Protein AF-A0A527ZD40-F1 (afdb_monomer_lite)

Secondary structure (DSSP, 8-state):
-HHHHHHHHHHHHHHHHHHHHHHHHHHHHHHHHHHHHHHHHHHHHHHHHHHHHHHGGG-------EEEPTTT--EEE-----S-----HHHHHHHHHHHHHHHHHH---TT-

Structure (mmCIF, N/CA/C/O backbone):
data_AF-A0A527ZD40-F1
#
_entry.id   AF-A0A527ZD40-F1
#
loop_
_atom_site.group_PDB
_atom_site.id
_atom_site.type_symbol
_atom_site.label_atom_id
_atom_site.label_alt_id
_atom_site.label_comp_id
_atom_site.label_asym_id
_atom_site.label_entity_id
_atom_site.label_seq_id
_atom_site.pdbx_PDB_ins_code
_atom_site.Cartn_x
_atom_site.Cartn_y
_atom_site.Cartn_z
_atom_site.occupancy
_atom_site.B_iso_or_equiv
_atom_site.auth_seq_id
_atom_site.auth_comp_id
_atom_site.auth_asym_id
_atom_site.auth_atom_id
_atom_site.pdbx_PDB_model_num
ATOM 1 N N . MET A 1 1 ? 38.779 13.632 -53.512 1.00 60.44 1 MET A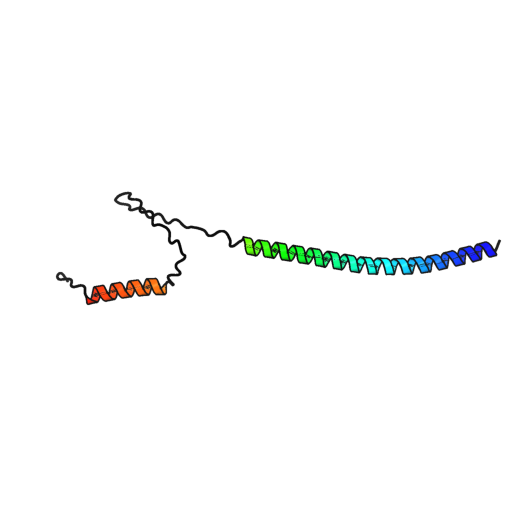 N 1
ATOM 2 C CA . MET A 1 1 ? 37.511 14.144 -52.924 1.00 60.44 1 MET A CA 1
ATOM 3 C C . MET A 1 1 ? 36.429 13.066 -52.770 1.00 60.44 1 MET A C 1
ATOM 5 O O . MET A 1 1 ? 35.511 13.303 -51.995 1.00 60.44 1 MET A O 1
ATOM 9 N N . SER A 1 2 ? 36.508 11.907 -53.441 1.00 69.25 2 SER A N 1
ATOM 10 C CA . SER A 1 2 ? 35.576 10.775 -53.252 1.00 69.25 2 SER A CA 1
ATOM 11 C C . SER A 1 2 ? 35.751 10.068 -51.901 1.00 69.25 2 SER A C 1
ATOM 13 O O . SER A 1 2 ? 34.765 9.886 -51.196 1.00 69.25 2 SER A O 1
ATOM 15 N N . ASP A 1 3 ? 36.990 9.798 -51.477 1.00 82.44 3 ASP A N 1
ATOM 16 C CA . ASP A 1 3 ? 37.288 9.074 -50.222 1.00 82.44 3 ASP A CA 1
ATOM 17 C C . ASP A 1 3 ? 36.693 9.721 -48.965 1.00 82.44 3 ASP A C 1
ATOM 19 O O . ASP A 1 3 ? 36.213 9.044 -48.055 1.00 82.44 3 ASP A O 1
ATOM 23 N N . SER A 1 4 ? 36.679 11.055 -48.912 1.00 88.81 4 SER A N 1
ATOM 24 C CA . SER A 1 4 ? 36.087 11.791 -47.790 1.00 88.81 4 SER A CA 1
ATOM 25 C C . SER A 1 4 ? 34.566 11.616 -47.734 1.00 88.81 4 SER A C 1
ATOM 27 O O . SER A 1 4 ? 34.013 11.463 -46.645 1.00 88.81 4 SER A O 1
ATOM 29 N N . LYS A 1 5 ? 33.894 11.575 -48.893 1.00 88.88 5 LYS A N 1
ATOM 30 C CA . LYS A 1 5 ? 32.447 11.339 -48.968 1.00 88.88 5 LYS A CA 1
ATOM 31 C C . LYS A 1 5 ? 32.102 9.905 -48.579 1.00 88.88 5 LYS A C 1
ATOM 33 O O . LYS A 1 5 ? 31.156 9.701 -47.830 1.00 88.88 5 LYS A O 1
ATOM 38 N N . GLU A 1 6 ? 32.883 8.926 -49.028 1.00 90.62 6 GLU A N 1
ATOM 39 C CA . GLU A 1 6 ? 32.684 7.521 -48.653 1.00 90.62 6 GLU A CA 1
ATOM 40 C C . GLU A 1 6 ? 32.890 7.290 -47.155 1.00 90.62 6 GLU A C 1
ATOM 42 O O . GLU A 1 6 ? 32.103 6.590 -46.520 1.00 90.62 6 GLU A O 1
ATOM 47 N N . THR A 1 7 ? 33.901 7.933 -46.569 1.00 92.75 7 THR A N 1
ATOM 48 C CA . THR A 1 7 ? 34.143 7.881 -45.122 1.00 92.75 7 THR A CA 1
ATOM 49 C C . THR A 1 7 ? 32.988 8.519 -44.350 1.00 92.75 7 THR A C 1
ATOM 51 O O . THR A 1 7 ? 32.479 7.917 -43.409 1.00 92.75 7 THR A O 1
ATOM 54 N N . ALA A 1 8 ? 32.515 9.695 -44.779 1.00 92.50 8 ALA A N 1
ATOM 55 C CA . ALA A 1 8 ? 31.378 10.370 -44.154 1.00 92.50 8 ALA A CA 1
ATOM 56 C C . ALA A 1 8 ? 30.089 9.533 -44.219 1.00 92.50 8 ALA A C 1
ATOM 58 O O . ALA A 1 8 ? 29.369 9.440 -43.228 1.00 92.50 8 ALA A O 1
ATOM 59 N N . LEU A 1 9 ? 29.822 8.880 -45.356 1.00 94.00 9 LEU A N 1
ATOM 60 C CA . LEU A 1 9 ? 28.676 7.982 -45.513 1.00 94.00 9 LEU A CA 1
ATOM 61 C C . LEU A 1 9 ? 28.790 6.758 -44.599 1.00 94.00 9 LEU A C 1
ATOM 63 O O . LEU A 1 9 ? 27.823 6.412 -43.927 1.00 94.00 9 LEU A O 1
ATOM 67 N N . ARG A 1 10 ? 29.970 6.130 -44.517 1.00 93.25 10 ARG A N 1
ATOM 68 C CA . ARG A 1 10 ? 30.205 4.999 -43.603 1.00 93.25 10 ARG A CA 1
ATOM 69 C C . ARG A 1 10 ? 29.958 5.388 -42.149 1.00 93.25 10 ARG A C 1
ATOM 71 O O . ARG A 1 10 ? 29.272 4.651 -41.449 1.00 93.25 10 ARG A O 1
ATOM 78 N N . THR A 1 11 ? 30.474 6.535 -41.714 1.00 93.31 11 THR A N 1
ATOM 79 C CA . THR A 1 11 ? 30.249 7.038 -40.353 1.00 93.31 11 THR A CA 1
ATOM 80 C C . THR A 1 11 ? 28.769 7.305 -40.100 1.00 93.31 11 THR A C 1
ATOM 82 O O . THR A 1 11 ? 28.249 6.875 -39.079 1.00 93.31 11 THR A O 1
ATOM 85 N N . TYR A 1 12 ? 28.065 7.929 -41.048 1.00 93.94 12 TYR A N 1
ATOM 86 C CA . TYR A 1 12 ? 26.630 8.190 -40.922 1.00 93.94 12 TYR A CA 1
ATOM 87 C C . TYR A 1 12 ? 25.814 6.905 -40.715 1.00 93.94 12 TYR A C 1
ATOM 89 O O . TYR A 1 12 ? 24.993 6.845 -39.803 1.00 93.94 12 TYR A O 1
ATOM 97 N N . PHE A 1 13 ? 26.065 5.860 -41.510 1.00 94.56 13 PHE A N 1
ATOM 98 C CA . PHE A 1 13 ? 25.370 4.579 -41.345 1.00 94.56 13 PHE A CA 1
ATOM 99 C C . PHE A 1 13 ? 25.741 3.879 -40.028 1.00 94.56 13 PHE A C 1
ATOM 101 O O . PHE A 1 13 ? 24.862 3.357 -39.350 1.00 94.56 13 PHE A O 1
ATOM 108 N N . GLN A 1 14 ? 27.012 3.933 -39.612 1.00 94.38 14 GLN A N 1
ATOM 109 C CA . GLN A 1 14 ? 27.449 3.386 -38.319 1.00 94.38 14 GLN A CA 1
ATOM 110 C C . GLN A 1 14 ? 26.815 4.107 -37.124 1.00 94.38 14 GLN A C 1
ATOM 112 O O . GLN A 1 14 ? 26.464 3.472 -36.128 1.00 94.38 14 GLN A O 1
ATOM 117 N N . ASP A 1 15 ? 26.680 5.428 -37.201 1.00 92.75 15 ASP A N 1
ATOM 118 C CA . ASP A 1 15 ? 26.033 6.222 -36.161 1.00 92.75 15 ASP A CA 1
ATOM 119 C C . ASP A 1 15 ? 24.515 5.992 -36.145 1.00 92.75 15 ASP A C 1
ATOM 121 O O . ASP A 1 15 ? 23.924 5.950 -35.065 1.00 92.75 15 ASP A O 1
ATOM 125 N N . GLY A 1 16 ? 23.901 5.750 -37.310 1.00 93.12 16 GLY A N 1
ATOM 126 C CA . GLY A 1 16 ? 22.513 5.296 -37.428 1.00 93.12 16 GLY A CA 1
ATOM 127 C C . GLY A 1 16 ? 22.265 3.982 -36.681 1.00 93.12 16 GLY A C 1
ATOM 128 O O . GLY A 1 16 ? 21.413 3.935 -35.792 1.00 93.12 16 GLY A O 1
ATOM 129 N N . ASP A 1 17 ? 23.078 2.956 -36.945 1.00 91.75 17 ASP A N 1
ATOM 130 C CA . ASP A 1 17 ? 22.975 1.653 -36.269 1.00 91.75 17 ASP A CA 1
ATOM 131 C C . ASP A 1 17 ? 23.154 1.776 -34.743 1.00 91.75 17 ASP A C 1
ATOM 133 O O . ASP A 1 17 ? 22.442 1.152 -33.947 1.00 91.75 17 ASP A O 1
ATOM 137 N N . ARG A 1 18 ? 24.100 2.618 -34.301 1.00 92.69 18 ARG A N 1
ATOM 138 C CA . ARG A 1 18 ? 24.327 2.895 -32.873 1.00 92.69 18 ARG A CA 1
ATOM 139 C C . ARG A 1 18 ? 23.127 3.579 -32.230 1.00 92.69 18 ARG A C 1
ATOM 141 O O . ARG A 1 18 ? 22.740 3.207 -31.120 1.00 92.69 18 ARG A O 1
ATOM 148 N N . TRP A 1 19 ? 22.544 4.563 -32.907 1.00 92.81 19 TRP A N 1
ATOM 149 C CA . TRP A 1 19 ? 21.387 5.304 -32.417 1.00 92.81 19 TRP A CA 1
ATOM 150 C C . TRP A 1 19 ? 20.169 4.394 -32.221 1.00 92.81 19 TRP A C 1
ATOM 152 O O . TRP A 1 19 ? 19.537 4.446 -31.160 1.00 92.81 19 TRP A O 1
ATOM 162 N N . GLU A 1 20 ? 19.887 3.497 -33.172 1.00 92.19 20 GLU A N 1
ATOM 163 C CA . GLU A 1 20 ? 18.794 2.525 -33.046 1.00 92.19 20 GLU A CA 1
ATOM 164 C C . GLU A 1 20 ? 18.986 1.607 -31.831 1.00 92.19 20 GLU A C 1
ATOM 166 O O . GLU A 1 20 ? 18.074 1.428 -31.010 1.00 92.19 20 GLU A O 1
ATOM 171 N N . TYR A 1 21 ? 20.201 1.077 -31.655 1.00 91.69 21 TYR A N 1
ATOM 172 C CA . TYR A 1 21 ? 20.528 0.226 -30.513 1.00 91.69 21 TYR A CA 1
ATOM 173 C C . TYR A 1 21 ? 20.382 0.967 -29.177 1.00 91.69 21 TYR A C 1
ATOM 175 O O . TYR A 1 21 ? 19.841 0.429 -28.200 1.00 91.69 21 TYR A O 1
ATOM 183 N N . GLU A 1 22 ? 20.829 2.222 -29.119 1.00 92.31 22 GLU A N 1
ATOM 184 C CA . GLU A 1 22 ? 20.699 3.046 -27.925 1.00 92.31 22 GLU A CA 1
ATOM 185 C C . GLU A 1 22 ? 19.247 3.326 -27.544 1.00 92.31 22 GLU A C 1
ATOM 187 O O . GLU A 1 22 ? 18.922 3.271 -26.354 1.00 92.31 22 GLU A O 1
ATOM 192 N N . ILE A 1 23 ? 18.367 3.597 -28.512 1.00 92.00 23 ILE A N 1
ATOM 193 C CA . ILE A 1 23 ? 16.944 3.849 -28.249 1.00 92.00 23 ILE A CA 1
ATOM 194 C C . ILE A 1 23 ? 16.293 2.630 -27.614 1.00 92.00 23 ILE A C 1
ATOM 196 O O . ILE A 1 23 ? 15.660 2.743 -26.558 1.00 92.00 23 ILE A O 1
ATOM 200 N N . VAL A 1 24 ? 16.491 1.450 -28.203 1.00 91.69 24 VAL A N 1
ATOM 201 C CA . VAL A 1 24 ? 15.905 0.209 -27.683 1.00 91.69 24 VAL A CA 1
ATOM 202 C C . VAL A 1 24 ? 16.447 -0.096 -26.284 1.00 91.69 24 VAL A C 1
ATOM 204 O O . VAL A 1 24 ? 15.689 -0.477 -25.385 1.00 91.69 24 VAL A O 1
ATOM 207 N N . LYS A 1 25 ? 17.748 0.121 -26.053 1.00 92.56 25 LYS A N 1
ATOM 208 C CA . LYS A 1 25 ? 18.379 -0.060 -24.739 1.00 92.56 25 LYS A CA 1
ATOM 209 C C . LYS A 1 25 ? 17.820 0.911 -23.693 1.00 92.56 25 LYS A C 1
ATOM 211 O O . LYS A 1 25 ? 17.496 0.488 -22.579 1.00 92.56 25 LYS A O 1
ATOM 216 N N . LYS A 1 26 ? 17.677 2.194 -24.039 1.00 91.81 26 LYS A N 1
ATOM 217 C CA . LYS A 1 26 ? 17.108 3.236 -23.167 1.00 91.81 26 LYS A CA 1
ATOM 218 C C . LYS A 1 26 ? 15.650 2.928 -22.820 1.00 91.81 26 LYS A C 1
ATOM 220 O O . LYS A 1 26 ? 15.297 2.968 -21.642 1.00 91.81 26 LYS A O 1
ATOM 225 N N . ALA A 1 27 ? 14.839 2.524 -23.798 1.00 91.19 27 ALA A N 1
ATOM 226 C CA . ALA A 1 27 ? 13.440 2.156 -23.588 1.00 91.19 27 ALA A CA 1
ATOM 227 C C . ALA A 1 27 ? 13.286 0.954 -22.639 1.00 91.19 27 ALA A C 1
ATOM 229 O O . ALA A 1 27 ? 12.498 1.004 -21.693 1.00 91.19 27 ALA A O 1
ATOM 230 N N . LYS A 1 28 ? 14.086 -0.107 -22.824 1.00 92.69 28 LYS A N 1
ATOM 231 C CA . LYS A 1 28 ? 14.076 -1.285 -21.936 1.00 92.69 28 LYS A CA 1
ATOM 232 C C . LYS A 1 28 ? 14.460 -0.926 -20.498 1.00 92.69 28 LYS A C 1
ATOM 234 O O . LYS A 1 28 ? 13.781 -1.346 -19.561 1.00 92.69 28 LYS A O 1
ATOM 239 N N . ARG A 1 29 ? 15.510 -0.114 -20.316 1.00 91.75 29 ARG A N 1
ATOM 240 C CA . ARG A 1 29 ? 15.946 0.345 -18.986 1.00 91.75 29 ARG A CA 1
ATOM 241 C C . ARG A 1 29 ? 14.898 1.235 -18.318 1.00 91.75 29 ARG A C 1
ATOM 243 O O . ARG A 1 29 ? 14.616 1.051 -17.137 1.00 91.75 29 ARG A O 1
ATOM 250 N N . SER A 1 30 ? 14.312 2.166 -19.072 1.00 93.31 30 SER A N 1
ATOM 251 C CA . SER A 1 30 ? 13.254 3.054 -18.583 1.00 93.31 30 SER A CA 1
ATOM 252 C C . SER A 1 30 ? 12.036 2.259 -18.121 1.00 93.31 30 SER A C 1
ATOM 254 O O . SER A 1 30 ? 11.545 2.494 -17.022 1.00 93.31 30 SER A O 1
ATOM 256 N N . ARG A 1 31 ? 11.616 1.245 -18.888 1.00 93.88 31 ARG A N 1
ATOM 257 C CA . ARG A 1 31 ? 10.504 0.369 -18.508 1.00 93.88 31 ARG A CA 1
ATOM 258 C C . ARG A 1 31 ? 10.774 -0.351 -17.187 1.00 93.88 31 ARG A C 1
ATOM 260 O O . AR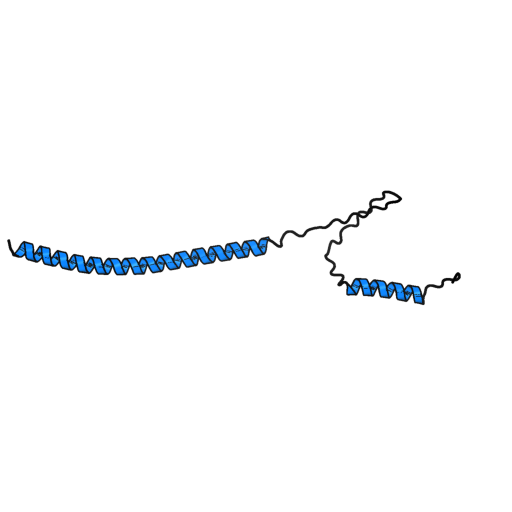G A 1 31 ? 9.902 -0.355 -16.328 1.00 93.88 31 ARG A O 1
ATOM 267 N N . GLY A 1 32 ? 11.971 -0.908 -16.993 1.00 92.62 32 GLY A N 1
ATOM 268 C CA . GLY A 1 32 ? 12.342 -1.552 -15.727 1.00 92.62 32 GLY A CA 1
ATOM 269 C C . GLY A 1 32 ? 12.282 -0.597 -14.530 1.00 92.62 32 GLY A C 1
ATOM 270 O O . GLY A 1 32 ? 11.693 -0.932 -13.505 1.00 92.62 32 GLY A O 1
ATOM 271 N N . LEU A 1 33 ? 12.826 0.615 -14.682 1.00 94.75 33 LEU A N 1
ATOM 272 C CA . LEU A 1 33 ? 12.779 1.642 -13.638 1.00 94.75 33 LEU A CA 1
ATOM 273 C C . LEU A 1 33 ? 11.342 2.104 -13.356 1.00 94.75 33 LEU A C 1
ATOM 275 O O . LEU A 1 33 ? 10.965 2.238 -12.197 1.00 94.75 33 LEU A O 1
ATOM 279 N N . ALA A 1 34 ? 10.531 2.295 -14.398 1.00 95.50 34 ALA A N 1
ATOM 280 C CA . ALA A 1 34 ? 9.129 2.668 -14.260 1.00 95.50 34 ALA A CA 1
ATOM 281 C C . ALA A 1 34 ? 8.355 1.617 -13.453 1.00 95.50 34 ALA A C 1
ATOM 283 O O . ALA A 1 34 ? 7.709 1.968 -12.473 1.00 95.50 34 ALA A O 1
ATOM 284 N N . TRP A 1 35 ? 8.497 0.329 -13.788 1.00 97.38 35 TRP A N 1
ATOM 285 C CA . TRP A 1 35 ? 7.858 -0.756 -13.035 1.00 97.38 35 TRP A CA 1
ATOM 286 C C . TRP A 1 35 ? 8.334 -0.831 -11.584 1.00 97.38 35 TRP A C 1
ATOM 288 O O . TRP A 1 35 ? 7.517 -1.032 -10.688 1.00 97.38 35 TRP A O 1
ATOM 298 N N . PHE A 1 36 ? 9.627 -0.629 -11.334 1.00 97.56 36 PHE A N 1
ATOM 299 C CA . PHE A 1 36 ? 10.166 -0.591 -9.975 1.00 97.56 36 PHE A CA 1
ATOM 300 C C . PHE A 1 36 ? 9.540 0.535 -9.144 1.00 97.56 36 PHE A C 1
ATOM 302 O O . PHE A 1 36 ? 9.062 0.298 -8.035 1.00 97.56 36 PHE A O 1
ATOM 309 N N . VAL A 1 37 ? 9.471 1.745 -9.706 1.00 97.69 37 VAL A N 1
ATOM 310 C CA . VAL A 1 37 ? 8.826 2.895 -9.060 1.00 97.69 37 VAL A CA 1
ATOM 311 C C . VAL A 1 37 ? 7.340 2.613 -8.823 1.00 97.69 37 VAL A C 1
ATOM 313 O O . VAL A 1 37 ? 6.857 2.827 -7.715 1.00 97.69 37 VAL A O 1
ATOM 316 N N . THR A 1 38 ? 6.621 2.064 -9.806 1.00 98.00 38 THR A N 1
ATOM 317 C CA . THR A 1 38 ? 5.207 1.688 -9.652 1.00 98.00 38 THR A CA 1
ATOM 318 C C . THR A 1 38 ? 4.994 0.703 -8.503 1.00 98.00 38 THR A C 1
ATOM 320 O O . THR A 1 38 ? 4.076 0.894 -7.710 1.00 98.00 38 THR A O 1
ATOM 323 N N . ILE A 1 39 ? 5.847 -0.317 -8.370 1.00 98.25 39 ILE A N 1
ATOM 324 C CA . ILE A 1 39 ? 5.756 -1.298 -7.278 1.00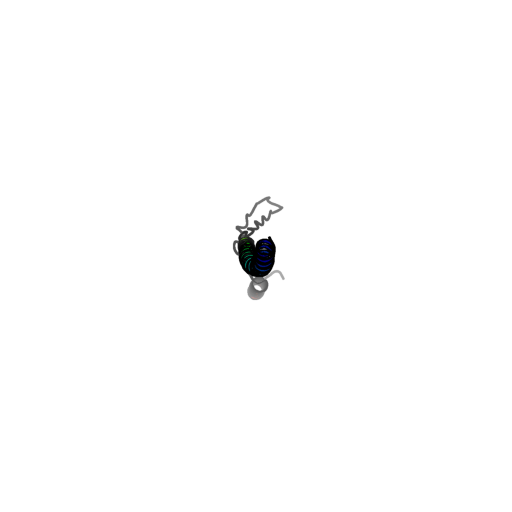 98.25 39 ILE A CA 1
ATOM 325 C C . ILE A 1 39 ? 5.999 -0.629 -5.921 1.00 98.25 39 ILE A C 1
ATOM 327 O O . ILE A 1 39 ? 5.242 -0.878 -4.984 1.00 98.25 39 ILE A O 1
ATOM 331 N N . ILE A 1 40 ? 7.003 0.248 -5.814 1.00 98.50 40 ILE A N 1
ATOM 332 C CA . ILE A 1 40 ? 7.287 0.986 -4.573 1.00 98.50 40 ILE A CA 1
ATOM 333 C C . ILE A 1 40 ? 6.086 1.833 -4.159 1.00 98.50 40 ILE A C 1
ATOM 335 O O . ILE A 1 40 ? 5.632 1.741 -3.019 1.00 98.50 40 ILE A O 1
ATOM 339 N N . PHE A 1 41 ? 5.549 2.640 -5.075 1.00 98.31 41 PHE A N 1
ATOM 340 C CA . PHE A 1 41 ? 4.398 3.487 -4.773 1.00 98.31 41 PHE A CA 1
ATOM 341 C C . PHE A 1 41 ? 3.163 2.654 -4.427 1.00 98.31 41 PHE A C 1
ATOM 343 O O . PHE A 1 41 ? 2.489 2.960 -3.447 1.00 98.31 41 PHE A O 1
ATOM 350 N N . GLY A 1 42 ? 2.913 1.560 -5.153 1.00 98.44 42 GLY A N 1
ATOM 351 C CA . GLY A 1 42 ? 1.834 0.626 -4.835 1.00 98.44 42 GLY A CA 1
ATOM 352 C C . GLY A 1 42 ? 1.954 0.047 -3.422 1.00 98.44 42 GLY A C 1
ATOM 353 O O . GLY A 1 42 ? 0.974 0.032 -2.678 1.00 98.44 42 GLY A O 1
ATOM 354 N N . ALA A 1 43 ? 3.159 -0.359 -3.012 1.00 98.44 43 ALA A N 1
ATOM 355 C CA . ALA A 1 43 ? 3.413 -0.855 -1.661 1.00 98.44 43 ALA A CA 1
ATOM 356 C C . ALA A 1 43 ? 3.180 0.226 -0.591 1.00 98.44 43 ALA A C 1
ATOM 358 O O . ALA A 1 43 ? 2.519 -0.039 0.412 1.00 98.44 43 ALA A O 1
ATOM 359 N N . ILE A 1 44 ? 3.660 1.455 -0.817 1.00 98.50 44 ILE A N 1
ATOM 360 C CA . ILE A 1 44 ? 3.449 2.586 0.102 1.00 98.50 44 ILE A CA 1
ATOM 361 C C . ILE A 1 44 ? 1.954 2.888 0.262 1.00 98.50 44 ILE A C 1
ATOM 363 O O . ILE A 1 44 ? 1.483 3.066 1.385 1.00 98.50 44 ILE A O 1
ATOM 367 N N . THR A 1 45 ? 1.189 2.905 -0.833 1.00 98.31 45 THR A N 1
ATOM 368 C CA . THR A 1 45 ? -0.263 3.127 -0.788 1.00 98.31 45 THR A CA 1
ATOM 369 C C . THR A 1 45 ? -0.973 2.047 0.026 1.00 98.31 45 THR A C 1
ATOM 371 O O . THR A 1 45 ? -1.804 2.373 0.871 1.00 98.31 45 THR A O 1
ATOM 374 N N . LEU A 1 46 ? -0.628 0.771 -0.174 1.00 98.38 46 LEU A N 1
ATOM 375 C CA . LEU A 1 46 ? -1.212 -0.329 0.599 1.00 98.38 46 LEU A CA 1
ATOM 376 C C . LEU A 1 46 ? -0.881 -0.226 2.093 1.00 98.38 46 LEU A C 1
ATOM 378 O O . LEU A 1 46 ? -1.767 -0.417 2.924 1.00 98.38 46 LEU A O 1
ATOM 382 N N . LEU A 1 47 ? 0.359 0.125 2.442 1.00 98.19 47 LEU A N 1
ATOM 383 C CA . LEU A 1 47 ? 0.765 0.335 3.835 1.00 98.19 47 LEU A CA 1
ATOM 384 C C . LEU A 1 47 ? 0.009 1.501 4.485 1.00 98.19 47 LEU A C 1
ATOM 386 O O . LEU A 1 47 ? -0.442 1.378 5.623 1.00 98.19 47 LEU A O 1
ATOM 390 N N . ALA A 1 48 ? -0.178 2.609 3.765 1.00 97.38 48 ALA A N 1
ATOM 391 C CA . ALA A 1 48 ? -0.944 3.751 4.257 1.00 97.38 48 ALA A CA 1
ATOM 392 C C . ALA A 1 48 ? -2.419 3.391 4.501 1.00 97.38 48 ALA A C 1
ATOM 394 O O . ALA A 1 48 ? -2.975 3.731 5.545 1.00 97.38 48 ALA A O 1
ATOM 395 N N . LEU A 1 49 ? -3.045 2.655 3.576 1.00 96.94 49 LEU A N 1
ATOM 396 C CA . LEU A 1 49 ? -4.414 2.162 3.749 1.00 96.94 49 LEU A CA 1
ATOM 397 C C . LEU A 1 49 ? -4.528 1.214 4.948 1.00 96.94 49 LEU A C 1
ATOM 399 O O . LEU A 1 49 ? -5.454 1.351 5.746 1.00 96.94 49 LEU A O 1
ATOM 403 N N . ALA A 1 50 ? -3.575 0.294 5.116 1.00 95.94 50 ALA A N 1
ATOM 404 C CA . ALA A 1 50 ? -3.540 -0.606 6.265 1.00 95.94 50 ALA A CA 1
ATOM 405 C C . ALA A 1 50 ? -3.428 0.167 7.589 1.00 95.94 50 ALA A C 1
ATOM 407 O O . ALA A 1 50 ? -4.152 -0.128 8.539 1.00 95.94 50 ALA A O 1
ATOM 408 N N . ALA A 1 51 ? -2.581 1.198 7.640 1.00 94.19 51 ALA A N 1
ATOM 409 C CA . ALA A 1 51 ? -2.457 2.062 8.809 1.00 94.19 51 ALA A CA 1
ATOM 410 C C . ALA A 1 51 ? -3.774 2.786 9.140 1.00 94.19 51 ALA A C 1
ATOM 412 O O . ALA A 1 51 ? -4.163 2.835 10.305 1.00 94.19 51 ALA A O 1
ATOM 413 N N . LEU A 1 52 ? -4.496 3.293 8.133 1.00 92.69 52 LEU A N 1
ATOM 414 C CA . LEU A 1 52 ? -5.807 3.919 8.340 1.00 92.69 52 LEU A CA 1
ATOM 415 C C . LEU A 1 52 ? -6.827 2.930 8.908 1.00 92.69 52 LEU A C 1
ATOM 417 O O . LEU A 1 52 ? -7.498 3.248 9.886 1.00 92.69 52 LEU A O 1
ATOM 421 N N . VAL A 1 53 ? -6.913 1.724 8.340 1.00 92.38 53 VAL A N 1
ATOM 422 C CA . VAL A 1 53 ? -7.817 0.670 8.829 1.00 92.38 53 VAL A CA 1
ATOM 423 C C . VAL A 1 53 ? -7.522 0.320 10.288 1.00 92.38 53 VAL A C 1
ATOM 425 O O . VAL A 1 53 ? -8.452 0.138 11.068 1.00 92.38 53 VAL A O 1
ATOM 428 N N . LEU A 1 54 ? -6.246 0.273 10.674 1.00 89.38 54 LEU A N 1
ATOM 429 C CA . LEU A 1 54 ? -5.837 0.013 12.056 1.00 89.38 54 LEU A CA 1
ATOM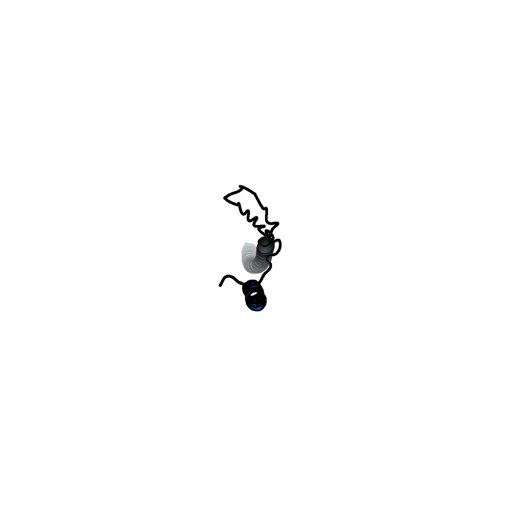 430 C C . LEU A 1 54 ? -6.094 1.197 12.996 1.00 89.38 54 LEU A C 1
ATOM 432 O O . LEU A 1 54 ? -6.280 0.977 14.189 1.00 89.38 54 LEU A O 1
ATOM 436 N N . LEU A 1 55 ? -6.129 2.432 12.485 1.00 88.69 55 LEU A N 1
ATOM 437 C CA . LEU A 1 55 ? -6.364 3.638 13.284 1.00 88.69 55 LEU A CA 1
ATOM 438 C C . LEU A 1 55 ? -7.854 3.890 13.561 1.00 88.69 55 LEU A C 1
ATOM 440 O O . LEU A 1 55 ? -8.208 4.351 14.646 1.00 88.69 55 LEU A O 1
ATOM 444 N N . VAL A 1 56 ? -8.735 3.559 12.612 1.00 81.81 56 VAL A N 1
ATOM 445 C CA . VAL A 1 56 ? -10.196 3.704 12.758 1.00 81.81 56 VAL A CA 1
ATOM 446 C C . VAL A 1 56 ? -10.765 3.107 14.063 1.00 81.81 56 VAL A C 1
ATOM 448 O O . VAL A 1 56 ? -11.564 3.793 14.703 1.00 81.81 56 VAL A O 1
ATOM 451 N N . PRO A 1 57 ? -10.396 1.893 14.522 1.00 80.75 57 PRO A N 1
ATOM 452 C CA . PRO A 1 57 ? -11.024 1.285 15.696 1.00 80.75 57 PRO A CA 1
ATOM 453 C C . PRO A 1 57 ? -10.619 1.889 17.052 1.00 80.75 57 PRO A C 1
ATOM 455 O O . PRO A 1 57 ? -11.137 1.439 18.070 1.00 80.75 57 PRO A O 1
ATOM 458 N N . LEU A 1 58 ? -9.723 2.882 17.126 1.00 69.00 58 LEU A N 1
ATOM 459 C CA . LEU A 1 58 ? -9.195 3.342 18.422 1.00 69.00 58 LEU A CA 1
ATOM 460 C C . LEU A 1 58 ? -10.169 4.201 19.240 1.00 69.00 58 LEU A C 1
ATOM 462 O O . LEU A 1 58 ? -9.925 4.429 20.424 1.00 69.00 58 LEU A O 1
ATOM 466 N N . LYS A 1 59 ? -11.268 4.683 18.648 1.00 62.03 59 LYS A N 1
ATOM 467 C CA . LYS A 1 59 ? -12.248 5.489 19.381 1.00 62.03 59 LYS A CA 1
ATOM 468 C C . LYS A 1 59 ? -13.404 4.627 19.877 1.00 62.03 59 LYS A C 1
ATOM 470 O O . LYS A 1 59 ? -14.419 4.468 19.206 1.00 62.03 59 LYS A O 1
ATOM 475 N N . SER A 1 60 ? -13.265 4.114 21.093 1.00 66.81 60 SER A N 1
ATOM 476 C CA . SER A 1 60 ? -14.384 3.602 21.881 1.00 66.81 60 SER A CA 1
ATOM 477 C C . SER A 1 60 ? -15.258 4.768 22.351 1.00 66.81 60 SER A C 1
ATOM 479 O O . SER A 1 60 ? -14.790 5.675 23.038 1.00 66.81 60 SER A O 1
ATOM 481 N N . PHE A 1 61 ? -16.530 4.762 21.955 1.00 60.47 61 PHE A N 1
ATOM 482 C CA . PHE A 1 61 ? -17.539 5.660 22.506 1.00 60.47 61 PHE A CA 1
ATOM 483 C C . PHE A 1 61 ? -17.894 5.172 23.910 1.00 60.47 61 PHE A C 1
ATOM 485 O O . PHE A 1 61 ? -18.284 4.018 24.072 1.00 60.47 61 PHE A O 1
ATOM 492 N N . GLU A 1 62 ? -17.766 6.034 24.913 1.00 65.8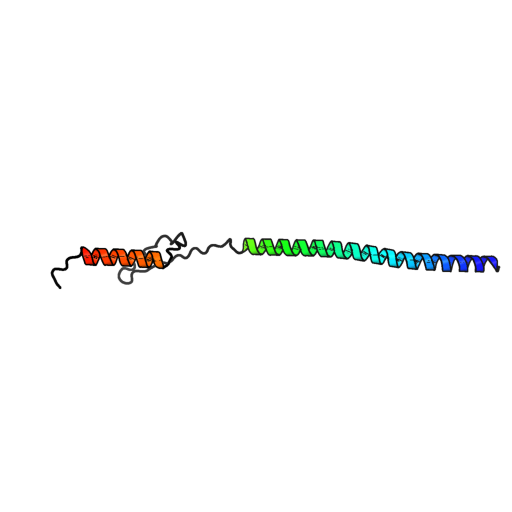8 62 GLU A N 1
ATOM 493 C CA . GLU A 1 62 ? -18.299 5.792 26.254 1.00 65.88 62 GLU A CA 1
ATOM 494 C C . GLU A 1 62 ? -19.697 6.427 26.334 1.00 65.88 62 GLU A C 1
ATOM 496 O O . GLU A 1 62 ? -19.806 7.642 26.515 1.00 65.88 62 GLU A O 1
ATOM 501 N N . PRO A 1 63 ? -20.790 5.670 26.123 1.00 64.19 63 PRO A N 1
ATOM 502 C CA . PRO A 1 63 ? -22.130 6.211 26.270 1.00 64.19 63 PRO A CA 1
ATOM 503 C C . PRO A 1 63 ? -22.449 6.391 27.756 1.00 64.19 63 PRO A C 1
ATOM 505 O O . PRO A 1 63 ? -22.591 5.424 28.505 1.00 64.19 63 PRO A O 1
ATOM 508 N N . TYR A 1 64 ? -22.604 7.642 28.177 1.00 60.94 64 TYR A N 1
ATOM 509 C CA . TYR A 1 64 ? -23.139 7.977 29.491 1.00 60.94 64 TYR A CA 1
ATOM 510 C C . TYR A 1 64 ? -24.666 8.054 29.382 1.00 60.94 64 TYR A C 1
ATOM 512 O O . TYR A 1 64 ? -25.203 8.973 28.766 1.00 60.94 64 TYR A O 1
ATOM 520 N N . VAL A 1 65 ? -25.379 7.075 29.948 1.00 66.25 65 VAL A N 1
ATOM 521 C CA . VAL A 1 65 ? -26.847 7.109 30.043 1.00 66.25 65 VAL A CA 1
ATOM 522 C C . VAL A 1 65 ? -27.222 7.721 31.387 1.00 66.25 65 VAL A C 1
ATOM 524 O O . VAL A 1 65 ? -26.992 7.119 32.434 1.00 66.25 65 VAL A O 1
ATOM 527 N N . VAL A 1 66 ? -27.796 8.922 31.359 1.00 63.12 66 VAL A N 1
ATOM 528 C CA . VAL A 1 66 ? -28.312 9.599 32.555 1.00 63.12 66 VAL A CA 1
ATOM 529 C C . VAL A 1 66 ? -29.817 9.358 32.621 1.00 63.12 66 VAL A C 1
ATOM 531 O O . VAL A 1 66 ? -30.540 9.730 31.698 1.00 63.12 66 VAL A O 1
ATOM 534 N N . VAL A 1 67 ? -30.293 8.723 33.693 1.00 66.75 67 VAL A N 1
ATOM 535 C CA . VAL A 1 67 ? -31.728 8.529 33.942 1.00 66.75 67 VAL A CA 1
ATOM 536 C C . VAL A 1 67 ? -32.162 9.536 35.002 1.00 66.75 67 VAL A C 1
ATOM 538 O O . VAL A 1 67 ? -31.542 9.629 36.058 1.00 66.75 67 VAL A O 1
ATOM 541 N N . VAL A 1 68 ? -33.208 10.307 34.701 1.00 62.00 68 VAL A N 1
ATOM 542 C CA . VAL A 1 68 ? -33.763 11.326 35.602 1.00 62.00 68 VAL A CA 1
ATOM 543 C C . VAL A 1 68 ? -35.050 10.790 36.220 1.00 62.00 68 VAL A C 1
ATOM 545 O O . VAL A 1 68 ? -35.979 10.434 35.492 1.00 62.00 68 VAL A O 1
ATOM 548 N N . ASP A 1 69 ? -35.123 10.756 37.552 1.00 65.62 69 ASP A N 1
ATOM 549 C CA . ASP A 1 69 ? -36.379 10.488 38.254 1.00 65.62 69 ASP A CA 1
ATOM 550 C C . ASP A 1 69 ? -37.294 11.721 38.173 1.00 65.62 69 ASP A C 1
ATOM 552 O O . ASP A 1 69 ? -36.945 12.819 38.616 1.00 65.62 69 ASP A O 1
ATOM 556 N N . LYS A 1 70 ? -38.477 11.543 37.577 1.00 65.75 70 LYS A N 1
ATOM 557 C CA . LYS A 1 70 ? -39.405 12.635 37.245 1.00 65.75 70 LYS A CA 1
ATOM 558 C C . LYS A 1 70 ? -40.086 13.262 38.468 1.00 65.75 70 LYS A C 1
ATOM 560 O O . LYS A 1 70 ? -40.538 14.400 38.374 1.00 65.75 70 LYS A O 1
ATOM 565 N N . ASN A 1 71 ? -40.171 12.550 39.591 1.00 68.00 71 ASN A N 1
ATOM 566 C CA . ASN A 1 71 ? -40.887 13.020 40.779 1.00 68.00 71 ASN A CA 1
ATOM 567 C C . ASN A 1 71 ? -39.971 13.742 41.769 1.00 68.00 71 ASN A C 1
ATOM 569 O O . ASN A 1 71 ? -40.435 14.607 42.506 1.00 68.00 71 ASN A O 1
ATOM 573 N N . THR A 1 72 ? -38.686 13.391 41.793 1.00 71.69 72 THR A N 1
ATOM 574 C CA . THR A 1 72 ? -37.725 13.912 42.781 1.00 71.69 72 THR A CA 1
ATOM 575 C C . THR A 1 72 ? -36.610 14.756 42.168 1.00 71.69 72 THR A C 1
ATOM 577 O O . THR A 1 72 ? -35.921 15.467 42.896 1.00 71.69 72 THR A O 1
ATOM 580 N N . GLY A 1 73 ? -36.409 14.697 40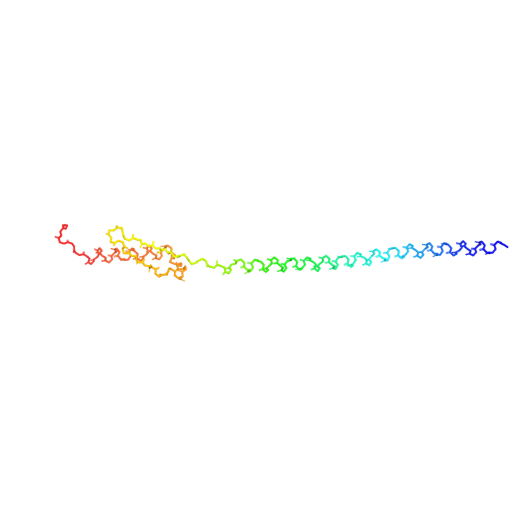.845 1.00 65.88 73 GLY A N 1
ATOM 581 C CA . GLY A 1 73 ? -35.289 15.361 40.170 1.00 65.88 73 GLY A CA 1
ATOM 582 C C . GLY A 1 73 ? -33.924 14.773 40.537 1.00 65.88 73 GLY A C 1
ATOM 583 O O . GLY A 1 73 ? -32.893 15.371 40.230 1.00 65.88 73 GLY A O 1
ATOM 584 N N . TYR A 1 74 ? -33.903 13.617 41.205 1.00 59.50 74 TYR A N 1
ATOM 585 C CA . TYR A 1 74 ? -32.675 12.969 41.632 1.00 59.50 74 TYR A CA 1
ATOM 586 C C . TYR A 1 74 ? -31.934 12.400 40.415 1.00 59.50 74 TYR A C 1
ATOM 588 O O . TYR A 1 74 ? -32.506 11.676 39.594 1.00 59.50 74 TYR A O 1
ATOM 596 N N . LEU A 1 75 ? -30.659 12.766 40.287 1.00 53.06 75 LEU A N 1
ATOM 597 C CA . LEU A 1 75 ? -29.777 12.335 39.207 1.00 53.06 75 LEU A CA 1
ATOM 598 C C . LEU A 1 75 ? -28.958 11.138 39.690 1.00 53.06 75 LEU A C 1
ATOM 600 O O . LEU A 1 75 ? -27.964 11.303 40.394 1.00 53.06 75 LEU A O 1
ATOM 604 N N . GLU A 1 76 ? -29.357 9.929 39.303 1.00 60.22 76 GLU A N 1
ATOM 605 C CA . GLU A 1 76 ? -28.523 8.745 39.501 1.00 60.22 76 GLU A CA 1
ATOM 606 C C . GLU A 1 76 ? -27.626 8.573 38.267 1.00 60.22 76 GLU A C 1
ATOM 608 O O . GLU A 1 76 ? -28.054 8.097 37.211 1.00 60.22 76 GLU A O 1
ATOM 613 N N . VAL A 1 77 ? -26.360 8.985 38.378 1.00 55.66 77 VAL A N 1
ATOM 614 C CA . VAL A 1 77 ? -25.354 8.691 37.351 1.00 55.66 77 VAL A CA 1
ATOM 615 C C . VAL A 1 77 ? -25.037 7.206 37.452 1.00 55.66 77 VAL A C 1
ATOM 617 O O . VAL A 1 77 ? -24.253 6.782 38.303 1.00 55.66 77 VAL A O 1
ATOM 620 N N . LYS A 1 78 ? -25.659 6.394 36.594 1.00 56.66 78 LYS A N 1
ATOM 621 C CA . LYS A 1 78 ? -25.283 4.988 36.455 1.00 56.66 78 LYS A CA 1
ATOM 622 C C . LYS A 1 78 ? -23.869 4.974 35.882 1.00 56.66 78 LYS A C 1
ATOM 624 O O . LYS A 1 78 ? -23.683 5.180 34.684 1.00 56.66 78 LYS A O 1
ATOM 629 N N . SER A 1 79 ? -22.878 4.817 36.767 1.00 53.81 79 SER A N 1
ATOM 630 C CA . SER A 1 79 ? -21.491 4.525 36.399 1.00 53.81 79 SER A CA 1
ATOM 631 C C . SER A 1 79 ? -21.526 3.481 35.295 1.00 53.81 79 SER A C 1
ATOM 633 O O . SER A 1 79 ? -22.258 2.494 35.414 1.00 53.81 79 SER A O 1
ATOM 635 N N . GLY A 1 80 ? -20.864 3.810 34.188 1.00 48.09 80 GLY A N 1
ATOM 636 C CA . GLY A 1 80 ? -21.160 3.269 32.876 1.00 48.09 80 GLY A CA 1
ATOM 637 C C . GLY A 1 80 ? -21.291 1.752 32.853 1.00 48.09 80 GLY A C 1
ATOM 638 O O . GLY A 1 80 ? -20.708 1.013 33.648 1.00 48.09 80 GLY A O 1
ATOM 639 N N . LEU A 1 81 ? -22.008 1.266 31.846 1.00 52.81 81 LEU A N 1
ATOM 640 C CA . LEU A 1 81 ? -21.774 -0.069 31.312 1.00 52.81 81 LEU A CA 1
ATOM 641 C C . LEU A 1 81 ? -20.341 -0.100 30.733 1.00 52.81 81 LEU A C 1
ATOM 643 O O . LEU A 1 81 ? -20.140 -0.137 29.526 1.00 52.81 81 LEU A O 1
ATOM 647 N N . THR A 1 82 ? -19.324 -0.012 31.598 1.00 47.94 82 THR A N 1
ATOM 648 C CA . THR A 1 82 ? -17.894 0.173 31.285 1.00 47.94 82 THR A CA 1
ATOM 649 C C . THR A 1 82 ? -17.292 -1.057 30.608 1.00 47.94 82 THR A C 1
ATOM 651 O O . THR A 1 82 ? -16.154 -1.057 30.151 1.00 47.94 82 THR A O 1
ATOM 654 N N . ARG A 1 83 ? -18.077 -2.123 30.466 1.00 45.59 83 ARG A N 1
ATOM 655 C CA . ARG A 1 83 ? -17.899 -3.077 29.384 1.00 45.59 83 ARG A CA 1
ATOM 656 C C . ARG A 1 83 ? -19.142 -2.982 28.511 1.00 45.59 83 ARG A C 1
ATOM 658 O O . ARG A 1 83 ? -20.236 -2.966 29.085 1.00 45.59 83 ARG A O 1
ATOM 665 N N . PRO A 1 84 ? -19.033 -3.128 27.177 1.00 46.06 84 PRO A N 1
ATOM 666 C CA . PRO A 1 84 ? -20.005 -3.961 26.500 1.00 46.06 84 PRO A CA 1
ATOM 667 C C . PRO A 1 84 ? -19.897 -5.318 27.192 1.00 46.06 84 PRO A C 1
ATOM 669 O O . PRO A 1 84 ? -19.159 -6.218 26.794 1.00 46.06 84 PRO A O 1
ATOM 672 N N . ALA A 1 85 ? -20.569 -5.453 28.332 1.00 49.56 85 ALA A N 1
ATOM 673 C CA . ALA A 1 85 ? -21.015 -6.729 28.763 1.00 49.56 85 ALA A CA 1
ATOM 674 C C . ALA A 1 85 ? -21.927 -7.081 27.603 1.00 49.56 85 ALA A C 1
ATOM 676 O O . ALA A 1 85 ? -23.068 -6.634 27.531 1.00 49.56 85 ALA A O 1
ATOM 677 N N . ASN A 1 86 ? -21.393 -7.872 26.679 1.00 51.28 86 ASN A N 1
ATOM 678 C CA . ASN A 1 86 ? -22.152 -8.916 26.038 1.00 51.28 86 ASN A CA 1
ATOM 679 C C . ASN A 1 86 ? -22.731 -9.771 27.183 1.00 51.28 86 ASN A C 1
ATOM 681 O O . ASN A 1 86 ? -22.373 -10.926 27.387 1.00 51.28 86 ASN A O 1
ATOM 685 N N . LEU A 1 87 ? -23.620 -9.192 27.993 1.00 52.97 87 LEU A N 1
ATOM 686 C CA . LEU A 1 87 ? -24.798 -9.858 28.465 1.00 52.97 87 LEU A CA 1
ATOM 687 C C . LEU A 1 87 ? -25.501 -10.153 27.153 1.00 52.97 87 LEU A C 1
ATOM 689 O O . LEU A 1 87 ? -26.332 -9.373 26.704 1.00 52.97 87 LEU A O 1
ATOM 693 N N . THR A 1 88 ? -25.062 -11.232 26.490 1.00 59.09 88 THR A N 1
ATOM 694 C CA . THR A 1 88 ? -25.817 -11.904 25.444 1.00 59.09 88 THR A CA 1
ATOM 695 C C . THR A 1 88 ? -27.259 -11.781 25.883 1.00 59.09 88 THR A C 1
ATOM 697 O O . THR A 1 88 ? -27.528 -12.107 27.038 1.00 59.09 88 THR A O 1
ATOM 700 N N . GLU A 1 89 ? -28.156 -11.239 25.066 1.00 62.69 89 GLU A N 1
ATOM 701 C CA . GLU A 1 89 ? -29.535 -10.951 25.494 1.00 62.69 89 GLU A CA 1
ATOM 702 C C . GLU A 1 89 ? -30.154 -12.146 26.250 1.00 62.69 89 GLU A C 1
ATOM 704 O O . GLU A 1 89 ? -30.839 -11.987 27.259 1.00 62.69 89 GLU A O 1
ATOM 709 N N . GLN A 1 90 ? -29.748 -13.361 25.869 1.00 65.06 90 GLN A N 1
ATOM 710 C CA . GLN A 1 90 ? -29.988 -14.616 26.582 1.00 65.06 90 GLN A CA 1
ATOM 711 C C . GLN A 1 90 ? -29.639 -14.612 28.081 1.00 65.06 90 GLN A C 1
ATOM 713 O O . GLN A 1 90 ? -30.426 -15.123 28.869 1.00 65.06 90 GLN A O 1
ATOM 718 N N . LYS A 1 91 ? -28.500 -14.069 28.524 1.00 77.12 91 LYS A N 1
ATOM 719 C CA . LYS A 1 91 ? -28.091 -14.012 29.937 1.00 77.12 91 LYS A CA 1
ATOM 720 C C . LYS A 1 91 ? -28.976 -13.069 30.753 1.00 77.12 91 LYS A C 1
ATOM 722 O O . LYS A 1 91 ? -29.357 -13.431 31.863 1.00 77.12 91 LYS A O 1
ATOM 727 N N . ALA A 1 92 ? -29.354 -11.916 30.197 1.00 78.12 92 ALA A N 1
ATOM 728 C CA . ALA A 1 92 ? -30.295 -11.001 30.846 1.00 78.12 92 ALA A CA 1
ATOM 729 C C . ALA A 1 92 ? -31.689 -11.638 30.973 1.00 78.12 92 ALA A C 1
ATOM 731 O O . ALA A 1 92 ? -32.275 -11.644 32.057 1.00 78.12 92 ALA A O 1
ATOM 732 N N . VAL A 1 93 ? -32.174 -12.271 29.898 1.00 80.50 93 VAL A N 1
ATOM 733 C CA . VAL A 1 93 ? -33.442 -13.016 29.891 1.00 80.50 93 VAL A CA 1
ATOM 734 C C . VAL A 1 93 ? -33.402 -14.190 30.875 1.00 80.50 93 VAL A C 1
ATOM 736 O O . VAL A 1 93 ? -34.346 -14.392 31.637 1.00 80.50 93 VAL A O 1
ATOM 739 N N . THR A 1 94 ? -32.296 -14.935 30.923 1.00 86.62 94 THR A N 1
ATOM 740 C CA . THR A 1 94 ? -32.118 -16.063 31.851 1.00 86.62 94 THR A CA 1
ATOM 741 C C . THR A 1 94 ? -32.155 -15.589 33.298 1.00 86.62 94 THR A C 1
ATOM 743 O O . THR A 1 94 ? -32.880 -16.162 34.105 1.00 86.62 94 THR A O 1
ATOM 746 N N . GLN A 1 95 ? -31.444 -14.512 33.635 1.00 86.94 95 GLN A N 1
ATOM 747 C CA . GLN A 1 95 ? -31.432 -13.983 34.997 1.00 86.94 95 GLN A CA 1
ATOM 748 C C . GLN A 1 95 ? -32.808 -13.448 35.420 1.00 86.94 95 GLN A C 1
ATOM 750 O O . GLN A 1 95 ? -33.260 -13.743 36.526 1.00 86.94 95 GLN A O 1
ATOM 755 N N . ALA A 1 96 ? -33.517 -12.741 34.533 1.00 87.50 96 ALA A N 1
ATOM 756 C CA . ALA A 1 96 ? -34.887 -12.295 34.788 1.00 87.50 96 ALA A CA 1
ATOM 757 C C . ALA A 1 96 ? -35.851 -13.477 35.005 1.00 87.50 96 ALA A C 1
ATOM 759 O O . ALA A 1 96 ? -36.687 -13.445 35.911 1.00 87.50 96 ALA A O 1
ATOM 760 N N . ASN A 1 97 ? -35.710 -14.546 34.216 1.00 92.88 97 ASN A N 1
ATOM 761 C CA . ASN A 1 97 ? -36.501 -15.766 34.370 1.00 92.88 97 ASN A CA 1
ATOM 762 C C . ASN A 1 97 ? -36.207 -16.489 35.694 1.00 92.88 97 ASN A C 1
ATOM 764 O O . ASN A 1 97 ? -37.147 -16.919 36.358 1.00 92.88 97 ASN A O 1
ATOM 768 N N . VAL A 1 98 ? -34.937 -16.580 36.106 1.00 93.56 98 VAL A N 1
ATOM 769 C CA . VAL A 1 98 ? -34.536 -17.188 37.388 1.00 93.56 98 VAL A CA 1
ATOM 770 C C . VAL A 1 98 ? -35.145 -16.427 38.565 1.00 93.56 98 VAL A C 1
ATOM 772 O O . VAL A 1 98 ? -35.752 -17.041 39.439 1.00 93.56 98 VAL A O 1
ATOM 775 N N . VAL A 1 99 ? -35.059 -15.092 38.565 1.00 93.44 99 VAL A N 1
ATOM 776 C CA . VAL A 1 99 ? -35.660 -14.262 39.624 1.00 93.44 99 VAL A CA 1
ATOM 777 C C . VAL A 1 99 ? -37.176 -14.446 39.668 1.00 93.44 99 VAL A C 1
ATOM 779 O O . VAL A 1 99 ? -37.735 -14.621 40.750 1.00 93.44 99 VAL A O 1
ATOM 782 N N . ARG A 1 100 ? -37.849 -14.458 38.508 1.00 90.50 100 ARG A N 1
ATOM 783 C CA . ARG A 1 100 ? -39.301 -14.682 38.436 1.00 90.50 100 ARG A CA 1
ATOM 784 C C . ARG A 1 100 ? -39.693 -16.055 38.987 1.00 90.50 100 ARG A C 1
ATOM 786 O O . ARG A 1 100 ? -40.669 -16.143 39.724 1.00 90.50 100 ARG A O 1
ATOM 793 N N . TYR A 1 101 ? -38.927 -17.100 38.673 1.00 93.12 101 TYR A N 1
ATOM 794 C CA . TYR A 1 101 ? -39.163 -18.450 39.187 1.00 93.12 101 TYR A CA 1
ATOM 795 C C . TYR A 1 101 ? -39.019 -18.523 40.711 1.00 93.12 101 TYR A C 1
ATOM 797 O O . TYR A 1 101 ? -39.914 -19.035 41.376 1.00 93.12 101 TYR A O 1
ATOM 805 N N . ILE A 1 102 ? -37.940 -17.967 41.272 1.00 92.62 102 ILE A N 1
ATOM 806 C CA . ILE A 1 102 ? -37.721 -17.949 42.728 1.00 92.62 102 ILE A CA 1
ATOM 807 C C . ILE A 1 102 ? -38.864 -17.206 43.422 1.00 92.62 102 ILE A C 1
ATOM 809 O O . ILE A 1 102 ? -39.433 -17.712 44.381 1.00 92.62 102 ILE A O 1
ATOM 813 N N . ARG A 1 103 ? -39.263 -16.042 42.897 1.00 88.69 103 ARG A N 1
ATOM 814 C CA . ARG A 1 103 ? -40.350 -15.245 43.477 1.00 88.69 103 ARG A CA 1
ATOM 815 C C . ARG A 1 103 ? -41.700 -15.960 43.431 1.00 88.69 103 ARG A C 1
ATOM 817 O O . ARG A 1 103 ? -42.463 -15.829 44.370 1.00 88.69 103 ARG A O 1
ATOM 824 N N . ALA A 1 104 ? -41.983 -16.720 42.375 1.00 89.88 104 ALA A N 1
ATOM 825 C CA . ALA A 1 104 ? -43.209 -17.513 42.278 1.00 89.88 104 ALA A CA 1
ATOM 826 C C . ALA A 1 104 ? -43.182 -18.767 43.169 1.00 89.88 104 ALA A C 1
ATOM 828 O O . ALA A 1 104 ? -44.228 -19.273 43.557 1.00 89.88 104 ALA A O 1
ATOM 829 N N . ARG A 1 105 ? -41.990 -19.300 43.459 1.00 87.75 105 ARG A N 1
ATOM 830 C CA . ARG A 1 105 ? -41.813 -20.499 44.285 1.00 87.75 105 ARG A CA 1
ATOM 831 C C . ARG A 1 105 ? -41.798 -20.181 45.779 1.00 87.75 105 ARG A C 1
ATOM 833 O O . ARG A 1 105 ? -42.297 -20.980 46.561 1.00 87.75 105 ARG A O 1
ATOM 840 N N . GLU A 1 106 ? -41.190 -19.058 46.150 1.00 90.62 106 GLU A N 1
ATOM 841 C CA . GLU A 1 106 ? -40.941 -18.677 47.546 1.00 90.62 106 GLU A CA 1
ATOM 842 C C . GLU A 1 106 ? -41.745 -17.454 47.998 1.00 90.62 106 GLU A C 1
ATOM 844 O O . GLU A 1 106 ? -41.823 -17.167 49.189 1.00 90.62 106 GLU A O 1
ATOM 849 N N . GLY A 1 107 ? -42.349 -16.721 47.063 1.00 78.81 107 GLY A N 1
ATOM 850 C CA . GLY A 1 107 ? -43.275 -15.646 47.383 1.00 78.81 107 GLY A CA 1
ATOM 851 C C . GLY A 1 107 ? -44.619 -16.219 47.810 1.00 78.81 107 GLY A C 1
ATOM 852 O O . GLY A 1 107 ? -45.243 -16.974 47.070 1.00 78.81 107 GLY A O 1
ATOM 853 N N . TYR A 1 108 ? -45.061 -15.833 49.000 1.00 74.88 108 TYR A N 1
ATOM 854 C CA . TYR A 1 108 ? -46.412 -16.065 49.486 1.00 74.88 108 TYR A CA 1
ATOM 855 C C . TYR A 1 108 ? -47.126 -14.716 49.537 1.00 74.88 108 TYR A C 1
ATOM 857 O O . TYR A 1 108 ? -46.669 -13.815 50.244 1.00 74.88 108 TYR A O 1
ATOM 865 N N . ASP A 1 109 ? -48.205 -14.574 48.768 1.00 78.94 109 ASP A N 1
ATOM 866 C CA . ASP A 1 109 ? -49.107 -13.428 48.855 1.00 78.94 109 ASP A CA 1
ATOM 867 C C . ASP A 1 109 ? -50.372 -13.856 49.617 1.00 78.94 109 ASP A C 1
ATOM 869 O O . ASP A 1 109 ? -51.123 -14.690 49.117 1.00 78.94 109 ASP A O 1
ATOM 873 N N . PRO A 1 110 ? -50.594 -13.365 50.849 1.00 71.75 110 PRO A N 1
ATOM 874 C CA . PRO A 1 110 ? -51.792 -13.678 51.623 1.00 71.75 110 PRO A CA 1
ATOM 875 C C . PRO A 1 110 ? -53.048 -12.912 51.174 1.00 71.75 110 PRO A C 1
ATOM 877 O O . PRO A 1 110 ? -54.091 -13.082 51.807 1.00 71.75 110 PRO A O 1
ATOM 880 N N . TYR A 1 111 ? -52.952 -12.042 50.162 1.00 73.62 111 TYR A N 1
ATOM 881 C CA . TYR A 1 111 ? -54.048 -11.183 49.705 1.00 73.62 111 TYR A CA 1
ATOM 882 C C . TYR A 1 111 ? -54.481 -11.424 48.247 1.00 73.62 111 TYR A C 1
ATOM 884 O O . TYR A 1 111 ? -55.303 -10.654 47.742 1.00 73.62 111 TYR A O 1
ATOM 892 N N . GLU A 1 112 ? -53.993 -12.492 47.605 1.00 55.31 112 GLU A N 1
ATOM 893 C CA . GLU A 1 112 ? -54.687 -13.141 46.476 1.00 55.31 112 GLU A CA 1
ATOM 894 C C . GLU A 1 112 ? -55.568 -14.307 46.946 1.00 55.31 112 GLU A C 1
ATOM 896 O O . GLU A 1 112 ? -55.168 -15.030 47.889 1.00 55.31 112 GLU A O 1
#

Radius of gyration: 41.66 Å; chains: 1; bounding box: 92×36×105 Å

Foldseek 3Di:
DVVVVVVVVVVVVVVVVVVVVVVVVVVVVVVVVVVVVVVVVVVVVVVVVVVVVVVVVPDDDFDFDWDADPPPRDTDRPPGVVDPPCPVVVVVVVVVVVVVVCCVVVPDDPPD

pLDDT: mean 81.03, std 16.07, range [45.59, 98.5]

Sequence (112 aa):
MSDSKETALRTYFQDGDRWEYEIVKKAKRSRGLAWFVTIIFGAITLLALAALVLLVPLKSFEPYVVVVDKNTGYLEVKSGLTRPANLTEQKAVTQANVVRYIRAREGYDPYE